Protein AF-A0A2V9VYQ5-F1 (afdb_monomer)

Nearest PDB structures (foldseek):
  2odw-assembly1_A  TM=7.247E-01  e=5.326E-06  Mycolicibacterium smegmatis
  2zr9-assembly1_A  TM=6.813E-01  e=6.098E-06  Mycolicibacterium smegmatis MC2 155
  2zrg-assembly1_A  TM=6.881E-01  e=5.326E-06  Mycolicibacterium smegmatis MC2 155
  1ubg-assembly1_A  TM=6.252E-01  e=5.699E-06  Mycolicibacterium smegmatis
  1mo6-assembly1_A  TM=6.663E-01  e=1.469E-05  Mycobacterium tuberculosis

Structure (mmCIF, N/CA/C/O backbone):
data_AF-A0A2V9VYQ5-F1
#
_entry.id   AF-A0A2V9VYQ5-F1
#
loop_
_atom_site.group_PDB
_atom_site.id
_atom_site.type_symbol
_atom_site.label_atom_id
_atom_site.label_alt_id
_atom_site.label_comp_id
_atom_site.label_asym_id
_atom_site.label_entity_id
_atom_site.label_seq_id
_atom_site.pdbx_PDB_ins_code
_atom_site.Cartn_x
_atom_site.Cartn_y
_atom_site.Cartn_z
_atom_site.occupancy
_atom_site.B_iso_or_equiv
_atom_site.auth_seq_id
_atom_site.auth_comp_id
_atom_site.auth_asym_id
_atom_site.auth_atom_id
_atom_site.pdbx_PDB_model_num
ATOM 1 N N . MET A 1 1 ? -23.577 -52.207 -25.818 1.00 45.34 1 MET A N 1
ATOM 2 C CA . MET A 1 1 ? -22.504 -51.733 -24.920 1.00 45.34 1 MET A CA 1
ATOM 3 C C . MET A 1 1 ? -22.874 -50.313 -24.534 1.00 45.34 1 MET A C 1
ATOM 5 O O . MET A 1 1 ? -22.748 -49.420 -25.358 1.00 45.34 1 MET A O 1
ATOM 9 N N . SER A 1 2 ? -23.502 -50.162 -23.367 1.00 38.56 2 SER A N 1
ATOM 10 C CA . SER A 1 2 ? -24.057 -48.898 -22.874 1.00 38.56 2 SER A CA 1
ATOM 11 C C . SER A 1 2 ? -22.986 -48.112 -22.128 1.00 38.56 2 SER A C 1
ATOM 13 O O . SER A 1 2 ? -22.413 -48.638 -21.178 1.00 38.56 2 SER A O 1
ATOM 15 N N . SER A 1 3 ? -22.747 -46.867 -22.531 1.00 41.84 3 SER A N 1
ATOM 16 C CA . SER A 1 3 ? -21.961 -45.898 -21.762 1.00 41.84 3 SER A CA 1
ATOM 17 C C . SER A 1 3 ? -22.876 -45.164 -20.778 1.00 41.84 3 SER A C 1
ATOM 19 O O . SER A 1 3 ? -23.894 -44.629 -21.222 1.00 41.84 3 SER A O 1
ATOM 21 N N . PRO A 1 4 ? -22.550 -45.096 -19.477 1.00 45.78 4 PRO A N 1
ATOM 22 C CA . PRO A 1 4 ? -23.248 -44.222 -18.546 1.00 45.78 4 PRO A CA 1
ATOM 23 C C . PRO A 1 4 ? -22.368 -43.032 -18.107 1.00 45.78 4 PRO A C 1
ATOM 25 O O . PRO A 1 4 ? -21.167 -43.190 -17.913 1.00 45.78 4 PRO A O 1
ATOM 28 N N . LEU A 1 5 ? -23.033 -41.889 -17.867 1.00 40.59 5 LEU A N 1
ATOM 29 C CA . LEU A 1 5 ? -22.598 -40.712 -17.082 1.00 40.59 5 LEU A CA 1
ATOM 30 C C . LEU A 1 5 ? -21.546 -39.815 -17.779 1.00 40.59 5 LEU A C 1
ATOM 32 O O . LEU A 1 5 ? -20.578 -40.289 -18.349 1.00 40.59 5 LEU A O 1
ATOM 36 N N . LEU A 1 6 ? -21.689 -38.487 -17.821 1.00 38.53 6 LEU A N 1
ATOM 37 C CA . LEU A 1 6 ? -21.896 -37.587 -16.685 1.00 38.53 6 LEU A CA 1
ATOM 38 C C . LEU A 1 6 ? -22.794 -36.393 -17.065 1.00 38.53 6 LEU A C 1
ATOM 40 O O . LEU A 1 6 ? -22.492 -35.631 -17.981 1.00 38.53 6 LEU A O 1
ATOM 44 N N . HIS A 1 7 ? -23.888 -36.227 -16.321 1.00 35.38 7 HIS A N 1
ATOM 45 C CA . HIS A 1 7 ? -24.597 -34.955 -16.190 1.00 35.38 7 HIS A CA 1
ATOM 46 C C . HIS A 1 7 ? -23.673 -33.980 -15.450 1.00 35.38 7 HIS A C 1
ATOM 48 O O . HIS A 1 7 ? -23.298 -34.235 -14.308 1.00 35.38 7 HIS A O 1
ATOM 54 N N . VAL A 1 8 ? -23.297 -32.877 -16.095 1.00 38.72 8 VAL A N 1
ATOM 55 C CA . VAL A 1 8 ? -22.680 -31.737 -15.412 1.00 38.72 8 VAL A CA 1
ATOM 56 C C . VAL A 1 8 ? -23.826 -30.891 -14.866 1.00 38.72 8 VAL A C 1
ATOM 58 O O . VAL A 1 8 ? -24.402 -30.074 -15.583 1.00 38.72 8 VAL A O 1
ATOM 61 N N . GLU A 1 9 ? -24.209 -31.135 -13.614 1.00 34.25 9 GLU A N 1
ATOM 62 C CA . GLU A 1 9 ? -25.039 -30.193 -12.867 1.00 34.25 9 GLU A CA 1
ATOM 63 C C . GLU A 1 9 ? -24.238 -28.905 -12.658 1.00 34.25 9 GLU A C 1
ATOM 65 O O . GLU A 1 9 ? -23.158 -28.898 -12.065 1.00 34.25 9 GLU A O 1
ATOM 70 N N . ALA A 1 10 ? -24.765 -27.806 -13.192 1.00 37.28 10 ALA A N 1
ATOM 71 C CA . ALA A 1 10 ? -24.262 -26.474 -12.924 1.00 37.28 10 ALA A CA 1
ATOM 72 C C . ALA A 1 10 ? -24.388 -26.193 -11.421 1.00 37.28 10 ALA A C 1
ATOM 74 O O . ALA A 1 10 ? -25.484 -26.207 -10.862 1.00 37.28 10 ALA A O 1
ATOM 75 N N . ILE A 1 11 ? -23.255 -25.926 -10.774 1.00 39.56 11 ILE A N 1
ATOM 76 C CA . ILE A 1 11 ? -23.167 -25.495 -9.380 1.00 39.56 11 ILE A CA 1
ATOM 77 C C . ILE A 1 11 ? -23.873 -24.134 -9.265 1.00 39.56 11 ILE A C 1
ATOM 79 O O . ILE A 1 11 ? -23.285 -23.082 -9.496 1.00 39.56 11 ILE A O 1
ATOM 83 N N . SER A 1 12 ? -25.163 -24.152 -8.936 1.00 38.88 12 SER A N 1
ATOM 84 C CA . SER A 1 12 ? -26.008 -22.968 -8.748 1.00 38.88 12 SER A CA 1
ATOM 85 C C . SER A 1 12 ? -26.151 -22.596 -7.267 1.00 38.88 12 SER A C 1
ATOM 87 O O . SER A 1 12 ? -27.252 -22.302 -6.806 1.00 38.88 12 SER A O 1
ATOM 89 N N . HIS A 1 13 ? -25.064 -22.658 -6.494 1.00 39.34 13 HIS A N 1
ATOM 90 C CA . HIS A 1 13 ? -25.093 -22.400 -5.048 1.00 39.34 13 HIS A CA 1
ATOM 91 C C . HIS A 1 13 ? -24.004 -21.423 -4.587 1.00 39.34 13 HIS A C 1
ATOM 93 O O . HIS A 1 13 ? -23.324 -21.640 -3.590 1.00 39.34 13 HIS A O 1
ATOM 99 N N . PHE A 1 14 ? -23.890 -20.291 -5.284 1.00 35.06 14 PHE A N 1
ATOM 100 C CA . PHE A 1 14 ? -23.463 -19.057 -4.628 1.00 35.06 14 PHE A CA 1
ATOM 101 C C . PHE A 1 14 ? -24.718 -18.244 -4.297 1.00 35.06 14 PHE A C 1
ATOM 103 O O . PHE A 1 14 ? -25.476 -17.922 -5.218 1.00 35.06 14 PHE A O 1
ATOM 110 N N . PRO A 1 15 ? -24.989 -17.914 -3.020 1.00 36.38 15 PRO A N 1
ATOM 111 C CA . PRO A 1 15 ? -26.063 -16.991 -2.705 1.00 36.38 15 PRO A CA 1
ATOM 112 C C . PRO A 1 15 ? -25.730 -15.653 -3.368 1.00 36.38 15 PRO A C 1
ATOM 114 O O . PRO A 1 15 ? -24.714 -15.032 -3.056 1.00 36.38 15 PRO A O 1
ATOM 117 N N . LEU A 1 16 ? -26.578 -15.219 -4.306 1.00 43.97 16 LEU A N 1
ATOM 118 C CA . LEU A 1 16 ? -26.587 -13.839 -4.773 1.00 43.97 16 LEU A CA 1
ATOM 119 C C . LEU A 1 16 ? -26.753 -12.953 -3.534 1.00 43.97 16 LEU A C 1
ATOM 121 O O . LEU A 1 16 ? -27.854 -12.835 -2.995 1.00 43.97 16 LEU A O 1
ATOM 125 N N . VAL A 1 17 ? -25.664 -12.328 -3.084 1.00 53.25 17 VAL A N 1
ATOM 126 C CA . VAL A 1 17 ? -25.735 -11.175 -2.188 1.00 53.25 17 VAL A CA 1
ATOM 127 C C . VAL A 1 17 ? -26.713 -10.203 -2.837 1.00 53.25 17 VAL A C 1
ATOM 129 O O . VAL A 1 17 ? -26.551 -9.827 -4.001 1.00 53.25 17 VAL A O 1
ATOM 132 N N . ALA A 1 18 ? -27.792 -9.894 -2.118 1.00 50.78 18 ALA A N 1
ATOM 133 C CA . ALA A 1 18 ? -28.879 -9.068 -2.610 1.00 50.78 18 ALA A CA 1
ATOM 134 C C . ALA A 1 18 ? -28.303 -7.793 -3.238 1.00 50.78 18 ALA A C 1
ATOM 136 O O . ALA A 1 18 ? -27.639 -7.011 -2.560 1.00 50.78 18 ALA A O 1
ATOM 137 N N . ARG A 1 19 ? -28.547 -7.594 -4.540 1.00 53.31 19 ARG A N 1
ATOM 138 C CA . ARG A 1 19 ? -28.201 -6.357 -5.245 1.00 53.31 19 ARG A CA 1
ATOM 139 C C . ARG A 1 19 ? -29.014 -5.226 -4.617 1.00 53.31 19 ARG A C 1
ATOM 141 O O . ARG A 1 19 ? -30.154 -4.985 -5.012 1.00 53.31 19 ARG A O 1
ATOM 148 N N . SER A 1 20 ? -28.475 -4.564 -3.598 1.00 60.59 20 SER A N 1
ATOM 149 C CA . SER A 1 20 ? -29.032 -3.303 -3.127 1.00 60.59 20 SER A CA 1
ATOM 150 C C . SER A 1 20 ? -28.926 -2.304 -4.277 1.00 60.59 20 SER A C 1
ATOM 152 O O . SER A 1 20 ? -27.913 -2.242 -4.977 1.00 60.59 20 SER A O 1
ATOM 154 N N . SER A 1 21 ? -29.998 -1.553 -4.544 1.00 79.38 21 SER A N 1
ATOM 155 C CA . SER A 1 21 ? -29.897 -0.466 -5.515 1.00 79.38 21 SER A CA 1
ATOM 156 C C . SER A 1 21 ? -28.849 0.525 -5.004 1.00 79.38 21 SER A C 1
ATOM 158 O O . SER A 1 21 ? -28.795 0.808 -3.805 1.00 79.38 21 SER A O 1
ATOM 160 N N . SER A 1 22 ? -28.018 1.064 -5.895 1.00 75.44 22 SER A N 1
ATOM 161 C CA . SER A 1 22 ? -27.015 2.084 -5.547 1.00 75.44 22 SER A CA 1
ATOM 162 C C . SER A 1 22 ? -27.630 3.243 -4.751 1.00 75.44 22 SER A C 1
ATOM 164 O O . SER A 1 22 ? -27.031 3.740 -3.803 1.00 75.44 22 SER A O 1
ATOM 166 N N . ALA A 1 23 ? -28.881 3.600 -5.054 1.00 80.50 23 ALA A N 1
ATOM 167 C CA . ALA A 1 23 ? -29.663 4.584 -4.310 1.00 80.50 23 ALA A CA 1
ATOM 168 C C . ALA A 1 23 ? -29.879 4.216 -2.828 1.00 80.50 23 ALA A C 1
ATOM 170 O O . ALA A 1 23 ? -29.840 5.093 -1.965 1.00 80.50 23 ALA A O 1
ATOM 171 N N . LYS A 1 24 ? -30.092 2.931 -2.512 1.00 87.62 24 LYS A N 1
ATOM 172 C CA . LYS A 1 24 ? -30.249 2.461 -1.130 1.00 87.62 24 LYS A CA 1
ATOM 173 C C . LYS A 1 24 ? -28.929 2.555 -0.362 1.00 87.62 24 LYS A C 1
ATOM 175 O O . LYS A 1 24 ? -28.932 3.085 0.745 1.00 87.62 24 LYS A O 1
ATOM 180 N N . LEU A 1 25 ? -27.818 2.142 -0.981 1.00 86.56 25 LEU A N 1
ATOM 181 C CA . LEU A 1 25 ? -26.479 2.284 -0.396 1.00 86.56 25 LEU A CA 1
ATOM 182 C C . LEU A 1 25 ? -26.124 3.747 -0.136 1.00 86.56 25 LEU A C 1
ATOM 184 O O . LEU A 1 25 ? -25.662 4.073 0.949 1.00 86.56 25 LEU A O 1
ATOM 188 N N . LEU A 1 26 ? -26.389 4.644 -1.090 1.00 85.56 26 LEU A N 1
ATOM 189 C CA . LEU A 1 26 ? -26.124 6.074 -0.913 1.00 85.56 26 LEU A CA 1
ATOM 190 C C . LEU A 1 26 ? -26.930 6.668 0.244 1.00 85.56 26 LEU A C 1
ATOM 192 O O . LEU A 1 26 ? -26.403 7.483 1.004 1.00 85.56 26 LEU A O 1
ATOM 196 N N . LYS A 1 27 ? -28.193 6.253 0.391 1.00 90.38 27 LYS A N 1
ATOM 197 C CA . LYS A 1 27 ? -29.053 6.690 1.493 1.00 90.38 27 LYS A CA 1
ATOM 198 C C . LYS A 1 27 ? -28.528 6.198 2.842 1.00 90.38 27 LYS A C 1
ATOM 200 O O . LYS A 1 27 ? -28.391 7.011 3.750 1.00 90.38 27 LYS A O 1
ATOM 205 N N . GLU A 1 28 ? -28.221 4.908 2.959 1.00 90.44 28 GLU A N 1
ATOM 206 C CA . GLU A 1 28 ? -27.666 4.317 4.185 1.00 90.44 28 GLU A CA 1
ATOM 207 C C . GLU A 1 28 ? -26.316 4.948 4.537 1.00 90.44 28 GLU A C 1
ATOM 209 O O . GLU A 1 28 ? -26.131 5.420 5.654 1.00 90.44 28 GLU A O 1
ATOM 214 N N . PHE A 1 29 ? -25.413 5.072 3.563 1.00 88.50 29 PHE A N 1
ATOM 215 C CA . PHE A 1 29 ? -24.097 5.670 3.758 1.00 88.50 29 PHE A CA 1
ATOM 216 C C . PHE A 1 29 ? -24.194 7.125 4.222 1.00 88.50 29 PHE A C 1
ATOM 218 O O . PHE A 1 29 ? -23.566 7.505 5.205 1.00 88.50 29 PHE A O 1
ATOM 225 N N . SER A 1 30 ? -25.037 7.932 3.572 1.00 85.44 30 SER A N 1
ATOM 226 C CA . SER A 1 30 ? -25.248 9.332 3.960 1.00 85.44 30 SER A CA 1
ATOM 227 C C . SER A 1 30 ? -25.806 9.457 5.381 1.00 85.44 30 SER A C 1
ATOM 229 O O . SER A 1 30 ? -25.401 10.350 6.122 1.00 85.44 30 SER A O 1
ATOM 231 N N . GLN A 1 31 ? -26.701 8.547 5.786 1.00 90.12 31 GLN A N 1
ATOM 232 C CA . GLN A 1 31 ? -27.211 8.481 7.158 1.00 90.12 31 GLN A CA 1
ATOM 233 C C . GLN A 1 31 ? -26.112 8.106 8.159 1.00 90.12 31 GLN A C 1
ATOM 235 O O . GLN A 1 31 ? -26.026 8.725 9.216 1.00 90.12 31 GLN A O 1
ATOM 240 N N . THR A 1 32 ? -25.245 7.148 7.820 1.00 88.81 32 THR A N 1
ATOM 241 C CA . THR A 1 32 ? -24.091 6.772 8.650 1.00 88.81 32 THR A CA 1
ATOM 242 C C . THR A 1 32 ? -23.099 7.926 8.800 1.00 88.81 32 THR A C 1
ATOM 244 O O . THR A 1 32 ? -22.626 8.188 9.904 1.00 88.81 32 THR A O 1
ATOM 247 N N . LEU A 1 33 ? -22.807 8.649 7.716 1.00 87.12 33 LEU A N 1
ATOM 248 C CA . LEU A 1 33 ? -21.853 9.758 7.737 1.00 87.12 33 LEU A CA 1
ATOM 249 C C . LEU A 1 33 ? -22.363 10.991 8.498 1.00 87.12 33 LEU A C 1
ATOM 251 O O . LEU A 1 33 ? -21.546 11.774 8.978 1.00 87.12 33 LEU A O 1
ATOM 255 N N . ALA A 1 34 ? -23.681 11.177 8.633 1.00 87.12 34 ALA A N 1
ATOM 256 C CA . ALA A 1 34 ? -24.273 12.378 9.232 1.00 87.12 34 ALA A CA 1
ATOM 257 C C . ALA A 1 34 ? -23.832 12.642 10.687 1.00 87.12 34 ALA A C 1
ATOM 259 O O . ALA A 1 34 ? -23.841 13.790 11.126 1.00 87.12 34 ALA A O 1
ATOM 260 N N . GLY A 1 35 ? -23.441 11.600 11.428 1.00 85.56 35 GLY A N 1
ATOM 261 C CA . GLY A 1 35 ? -22.941 11.709 12.803 1.00 85.56 35 GLY A CA 1
ATOM 262 C C . GLY A 1 35 ? -21.416 11.764 12.935 1.00 85.56 35 GLY A C 1
ATOM 263 O O . GLY A 1 35 ? -20.917 11.823 14.057 1.00 85.56 35 GLY A O 1
ATOM 264 N N . LEU A 1 36 ? -20.662 11.706 11.832 1.00 86.25 36 LEU A N 1
ATOM 265 C CA . LEU A 1 36 ? -19.203 11.629 11.879 1.00 86.25 36 LEU A CA 1
ATOM 266 C C . LEU A 1 36 ? -18.563 13.020 11.865 1.00 86.25 36 LEU A C 1
ATOM 268 O O . LEU A 1 36 ? -18.793 13.832 10.967 1.00 86.25 36 LEU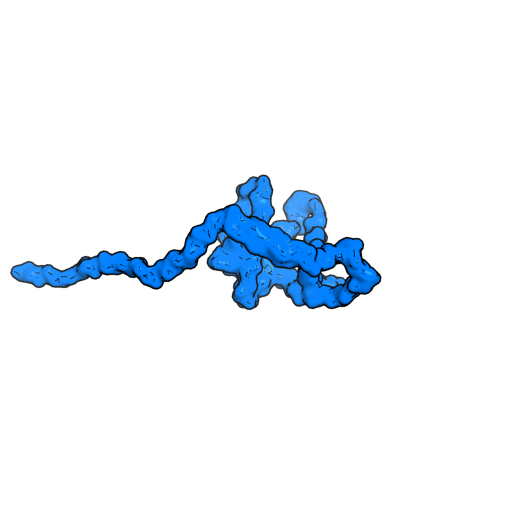 A O 1
ATOM 272 N N . THR A 1 37 ? -17.685 13.275 12.833 1.00 84.69 37 THR A N 1
ATOM 273 C CA . THR A 1 37 ? -16.811 14.450 12.817 1.00 84.69 37 THR A CA 1
ATOM 274 C C . THR A 1 37 ? -15.676 14.209 11.821 1.00 84.69 37 THR A C 1
ATOM 276 O O . THR A 1 37 ? -14.904 13.265 12.003 1.00 84.69 37 THR A O 1
ATOM 279 N N . PRO A 1 38 ? -15.524 15.035 10.770 1.00 83.94 38 PRO A N 1
ATOM 280 C CA . PRO A 1 38 ? -14.425 14.869 9.831 1.00 83.94 38 PRO A CA 1
ATOM 281 C C . PRO A 1 38 ? -13.089 15.133 10.526 1.00 83.94 38 PRO A C 1
ATOM 283 O O . PRO A 1 38 ? -12.994 15.971 11.423 1.00 83.94 38 PRO A O 1
ATOM 286 N N . ALA A 1 39 ? -12.029 14.485 10.044 1.00 80.81 39 ALA A N 1
ATOM 287 C CA . ALA A 1 39 ? -10.687 14.612 10.614 1.00 80.81 39 ALA A CA 1
ATOM 288 C C . ALA A 1 39 ? -10.149 16.061 10.648 1.00 80.81 39 ALA A C 1
ATOM 290 O O . ALA A 1 39 ? -9.235 16.359 11.414 1.00 80.81 39 ALA A O 1
ATOM 291 N N . SER A 1 40 ? -10.703 16.962 9.827 1.00 82.94 40 SER A N 1
ATOM 292 C CA . SER A 1 40 ? -10.383 18.397 9.808 1.00 82.94 40 SER A CA 1
ATOM 293 C C . SER A 1 40 ? -10.993 19.199 10.962 1.00 82.94 40 SER A C 1
ATOM 295 O O . SER A 1 40 ? -10.591 20.337 11.177 1.00 82.94 40 SER A O 1
ATOM 297 N N . ARG A 1 41 ? -11.963 18.635 11.692 1.00 86.69 41 ARG A N 1
ATOM 298 C CA . ARG A 1 41 ? -12.662 19.278 12.819 1.00 86.69 41 ARG A CA 1
ATOM 299 C C . ARG A 1 41 ? -12.351 18.631 14.171 1.00 86.69 41 ARG A C 1
ATOM 301 O O . ARG A 1 41 ? -13.029 18.918 15.150 1.00 86.69 41 ARG A O 1
ATOM 308 N N . LEU A 1 42 ? -11.361 17.743 14.228 1.00 85.19 42 LEU A N 1
ATOM 309 C CA . LEU A 1 42 ? -10.896 17.170 15.489 1.00 85.19 42 LEU A CA 1
ATOM 310 C C . LEU A 1 42 ? -10.013 18.187 16.222 1.00 85.19 42 LEU A C 1
ATOM 312 O O . LEU A 1 42 ? -9.032 18.658 15.654 1.00 85.19 42 LEU A O 1
ATOM 316 N N . GLU A 1 43 ? -10.337 18.488 17.481 1.00 87.44 43 GLU A N 1
ATOM 317 C CA . GLU A 1 43 ? -9.494 19.333 18.347 1.00 87.44 43 GLU A CA 1
ATOM 318 C C . GLU A 1 43 ? -8.178 18.635 18.710 1.00 87.44 43 GLU A C 1
ATOM 320 O O . GLU A 1 43 ? -7.119 19.256 18.749 1.00 87.44 43 GLU A O 1
ATOM 325 N N . VAL A 1 44 ? -8.243 17.319 18.931 1.00 88.25 44 VAL A N 1
ATOM 326 C CA . VAL A 1 44 ? -7.088 16.462 19.197 1.00 88.25 44 VAL A CA 1
ATOM 327 C C . VAL A 1 44 ? -7.095 15.323 18.191 1.00 88.25 44 VAL A C 1
ATOM 329 O O . VAL A 1 44 ? -8.077 14.588 18.074 1.00 88.25 44 VAL A O 1
ATOM 332 N N . ARG A 1 45 ? -5.987 15.163 17.463 1.00 82.88 45 ARG A N 1
ATOM 333 C CA . ARG A 1 45 ? -5.779 14.029 16.563 1.00 82.88 45 ARG A CA 1
ATOM 334 C C . ARG A 1 45 ? -5.052 12.917 17.326 1.00 82.88 45 ARG A C 1
ATOM 336 O O . ARG A 1 45 ? -3.876 13.102 17.638 1.00 82.88 45 ARG A O 1
ATOM 343 N N . PRO A 1 46 ? -5.709 11.787 17.637 1.00 86.12 46 PRO A N 1
ATOM 344 C CA . PRO A 1 46 ? -5.011 10.648 18.217 1.00 86.12 46 PRO A CA 1
ATOM 345 C C . PRO A 1 46 ? -3.972 10.107 17.230 1.00 86.12 46 PRO A C 1
ATOM 347 O O . PRO A 1 46 ? -4.130 10.240 16.012 1.00 86.12 46 PRO A O 1
ATOM 350 N N . ALA A 1 47 ? -2.908 9.498 17.756 1.00 88.88 47 ALA A N 1
ATOM 351 C CA . ALA A 1 47 ? -1.942 8.794 16.923 1.00 88.88 47 ALA A CA 1
ATOM 352 C C . ALA A 1 47 ? -2.661 7.655 16.172 1.00 88.88 47 ALA A C 1
ATOM 354 O O . ALA A 1 47 ? -3.382 6.883 16.812 1.00 88.88 47 ALA A O 1
ATOM 355 N N . PRO A 1 48 ? -2.521 7.562 14.840 1.00 90.81 48 PRO A N 1
ATOM 356 C CA . PRO A 1 48 ? -3.195 6.530 14.070 1.00 90.81 48 PRO A CA 1
ATOM 357 C C . PRO A 1 48 ? -2.530 5.171 14.291 1.00 90.81 48 PRO A C 1
ATOM 359 O O . PRO A 1 48 ? -1.314 5.075 14.463 1.00 90.81 48 PRO A O 1
ATOM 362 N N . GLU A 1 49 ? -3.326 4.108 14.210 1.00 94.31 49 GLU A N 1
ATOM 363 C CA . GLU A 1 49 ? -2.794 2.772 13.943 1.00 94.31 49 GLU A CA 1
ATOM 364 C C . GLU A 1 49 ? -2.063 2.769 12.597 1.00 94.31 49 GLU A C 1
ATOM 366 O O . GLU A 1 49 ? -2.430 3.518 11.687 1.00 94.31 49 GLU A O 1
ATOM 371 N N . THR A 1 50 ? -1.052 1.916 12.436 1.00 95.75 50 THR A N 1
ATOM 372 C CA . THR A 1 50 ? -0.282 1.829 11.191 1.00 95.75 50 THR A CA 1
ATOM 373 C C . THR A 1 50 ? -0.433 0.469 10.514 1.00 95.75 50 THR A C 1
ATOM 375 O O . THR A 1 50 ? -0.623 -0.566 11.152 1.00 95.75 50 THR A O 1
ATOM 378 N N . ALA A 1 51 ? -0.375 0.473 9.185 1.00 95.19 51 ALA A N 1
ATOM 379 C CA . ALA A 1 51 ? -0.261 -0.711 8.346 1.00 95.19 51 ALA A CA 1
ATOM 380 C C . ALA A 1 51 ? 1.158 -0.790 7.769 1.00 95.19 51 ALA A C 1
ATOM 382 O O . ALA A 1 51 ? 1.790 0.230 7.520 1.00 95.19 51 ALA A O 1
ATOM 383 N N . SER A 1 52 ? 1.676 -1.994 7.542 1.00 96.88 52 SER A N 1
ATOM 384 C CA . SER A 1 52 ? 2.987 -2.146 6.898 1.00 96.88 52 SER A CA 1
ATOM 385 C C . SER A 1 52 ? 2.908 -1.731 5.427 1.00 96.88 52 SER A C 1
ATOM 387 O O . SER A 1 52 ? 1.939 -2.061 4.745 1.00 96.88 52 SER A O 1
ATOM 389 N N . SER A 1 53 ? 3.945 -1.058 4.929 1.00 97.06 53 SER A N 1
ATOM 390 C CA . SER A 1 53 ? 4.129 -0.794 3.495 1.00 97.06 53 SER A CA 1
ATOM 391 C C . SER A 1 53 ? 4.599 -2.027 2.710 1.00 97.06 53 SER A C 1
ATOM 393 O O . SER A 1 53 ? 4.735 -1.960 1.492 1.00 97.06 53 SER A O 1
ATOM 395 N N . GLY A 1 54 ? 4.905 -3.137 3.392 1.00 97.19 54 GLY A N 1
ATOM 396 C CA . GLY A 1 54 ? 5.554 -4.310 2.802 1.00 97.19 54 GLY A CA 1
ATOM 3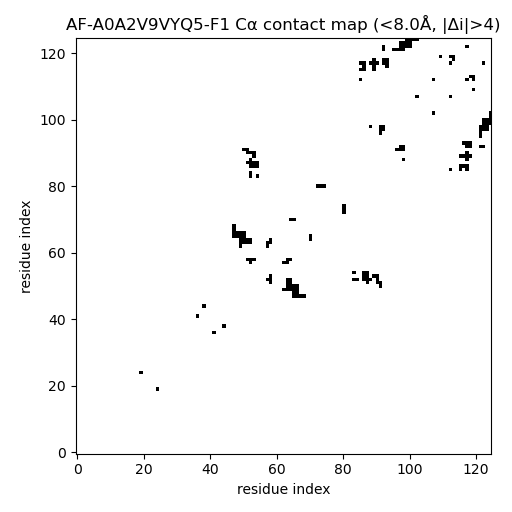97 C C . GLY A 1 54 ? 7.063 -4.143 2.586 1.00 97.19 54 GLY A C 1
ATOM 398 O O . GLY A 1 54 ? 7.728 -5.094 2.181 1.00 97.19 54 GLY A O 1
ATOM 399 N N . ILE A 1 55 ? 7.626 -2.965 2.882 1.00 97.94 55 ILE A N 1
ATOM 400 C CA . ILE A 1 55 ? 9.047 -2.647 2.712 1.00 97.94 55 ILE A CA 1
ATOM 401 C C . ILE A 1 55 ? 9.629 -2.274 4.077 1.00 97.94 55 ILE A C 1
ATOM 403 O O . ILE A 1 55 ? 9.390 -1.185 4.599 1.00 97.94 55 ILE A O 1
ATOM 407 N N . ALA A 1 56 ? 10.446 -3.165 4.644 1.00 97.94 56 ALA A N 1
ATOM 408 C CA . ALA A 1 56 ? 10.978 -3.022 6.001 1.00 97.94 56 ALA A CA 1
ATOM 409 C C . ALA A 1 56 ? 11.727 -1.697 6.232 1.00 97.94 56 ALA A C 1
ATOM 411 O O . ALA A 1 56 ? 11.635 -1.110 7.305 1.00 97.94 56 ALA A O 1
ATOM 412 N N . GLN A 1 57 ? 12.447 -1.202 5.223 1.00 98.12 57 GLN A N 1
ATOM 413 C CA . GLN A 1 57 ? 13.188 0.056 5.298 1.00 98.12 57 GLN A CA 1
ATOM 414 C C . GLN A 1 57 ? 12.253 1.270 5.382 1.00 98.12 57 GLN A C 1
ATOM 416 O O . GLN A 1 57 ? 12.534 2.199 6.133 1.00 98.12 57 GLN A O 1
ATOM 421 N N . ILE A 1 58 ? 11.138 1.262 4.644 1.00 97.12 58 ILE A N 1
ATOM 422 C CA . ILE A 1 58 ? 10.135 2.334 4.709 1.00 97.12 58 ILE A CA 1
ATOM 423 C C . ILE A 1 58 ? 9.419 2.279 6.056 1.00 97.12 58 ILE A C 1
ATOM 425 O O . ILE A 1 58 ? 9.271 3.309 6.712 1.00 97.12 58 ILE A O 1
ATOM 429 N N . ASP A 1 59 ? 9.039 1.084 6.508 1.00 97.75 59 ASP A N 1
ATOM 430 C CA . ASP A 1 59 ? 8.366 0.903 7.796 1.00 97.75 59 ASP A CA 1
ATOM 431 C C . ASP A 1 59 ? 9.257 1.322 8.970 1.00 97.75 59 ASP A C 1
ATOM 433 O O . ASP A 1 59 ? 8.782 1.979 9.890 1.00 97.75 59 ASP A O 1
ATOM 437 N N . ALA A 1 60 ? 10.559 1.027 8.923 1.00 98.06 60 ALA A N 1
ATOM 438 C CA . ALA A 1 60 ? 11.507 1.462 9.947 1.00 98.06 60 ALA A CA 1
ATOM 439 C C . ALA A 1 60 ? 11.656 2.993 10.013 1.00 98.06 60 ALA A C 1
ATOM 441 O O . ALA A 1 60 ? 11.846 3.543 11.095 1.00 98.06 60 ALA A O 1
ATOM 442 N N . LEU A 1 61 ? 11.567 3.681 8.869 1.00 97.19 61 LEU A N 1
ATOM 443 C CA . LEU A 1 61 ? 11.664 5.142 8.798 1.00 97.19 61 LEU A CA 1
ATOM 444 C C . LEU A 1 61 ? 10.367 5.850 9.207 1.00 97.19 61 LEU A C 1
ATOM 446 O O . LEU A 1 61 ? 10.417 6.948 9.754 1.00 97.19 61 LEU A O 1
ATOM 450 N N . THR A 1 62 ? 9.214 5.249 8.912 1.00 95.38 62 THR A N 1
ATOM 451 C CA . THR A 1 62 ? 7.898 5.901 9.040 1.00 95.38 62 THR A CA 1
ATOM 452 C C . THR A 1 62 ? 7.066 5.397 10.217 1.00 95.38 62 THR A C 1
ATOM 454 O O . THR A 1 62 ? 6.137 6.078 10.641 1.00 95.38 62 THR A O 1
ATOM 457 N N . GLY A 1 63 ? 7.379 4.214 10.752 1.00 95.81 63 GLY A N 1
ATOM 458 C CA . GLY A 1 63 ? 6.495 3.469 11.652 1.00 95.81 63 GLY A CA 1
ATOM 459 C C . GLY A 1 63 ? 5.349 2.744 10.928 1.00 95.81 63 GLY A C 1
ATOM 460 O O . GLY A 1 63 ? 4.458 2.206 11.588 1.00 95.81 63 GLY A O 1
ATOM 4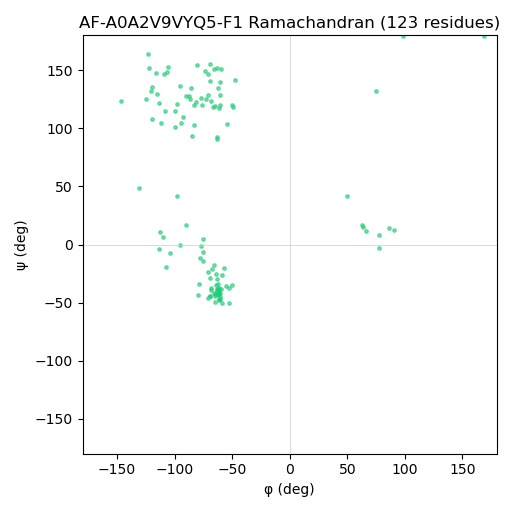61 N N . GLY A 1 64 ? 5.366 2.723 9.590 1.00 96.44 64 GLY A N 1
ATOM 462 C CA . GLY A 1 64 ? 4.302 2.204 8.734 1.00 96.44 64 GLY A CA 1
ATOM 463 C C . GLY A 1 64 ? 3.376 3.299 8.191 1.00 96.44 64 GLY A C 1
ATOM 464 O O . GLY A 1 64 ? 3.519 4.487 8.472 1.00 96.44 64 GLY A O 1
ATOM 465 N N . LEU A 1 65 ? 2.400 2.881 7.391 1.00 96.50 65 LEU A N 1
ATOM 466 C CA . LEU A 1 65 ? 1.398 3.733 6.759 1.00 96.50 65 LEU A CA 1
ATOM 467 C C . LEU A 1 65 ? 0.247 4.025 7.739 1.00 96.50 65 LEU A C 1
ATOM 469 O O . LEU A 1 65 ? -0.417 3.083 8.177 1.00 96.50 65 LEU A O 1
ATOM 473 N N . PRO A 1 66 ? -0.038 5.290 8.091 1.00 95.50 66 PRO A N 1
ATOM 474 C CA . PRO A 1 66 ? -1.088 5.623 9.050 1.00 95.50 66 PRO A CA 1
ATOM 475 C C . PRO A 1 66 ? -2.487 5.317 8.495 1.00 95.50 66 PRO A C 1
ATOM 477 O O . PRO A 1 66 ? -2.899 5.845 7.459 1.00 95.50 66 PRO A O 1
ATOM 480 N N . ARG A 1 67 ? -3.257 4.495 9.212 1.00 92.06 67 ARG A N 1
ATOM 481 C CA . ARG A 1 67 ? -4.647 4.167 8.869 1.00 92.06 67 ARG A CA 1
ATOM 482 C C . ARG A 1 67 ? -5.555 5.377 9.102 1.00 92.06 67 ARG A C 1
ATOM 484 O O . ARG A 1 67 ? -5.325 6.197 9.991 1.00 92.06 67 ARG A O 1
ATOM 491 N N . GLY A 1 68 ? -6.589 5.507 8.269 1.00 88.69 68 GLY A N 1
ATOM 492 C CA . GLY A 1 68 ? -7.516 6.647 8.315 1.00 88.69 68 GLY A CA 1
ATOM 493 C C . GLY A 1 68 ? -6.880 7.994 7.940 1.00 88.69 68 GLY A C 1
ATOM 494 O O . GLY A 1 68 ? -7.488 9.042 8.155 1.00 88.69 68 GLY A O 1
ATOM 495 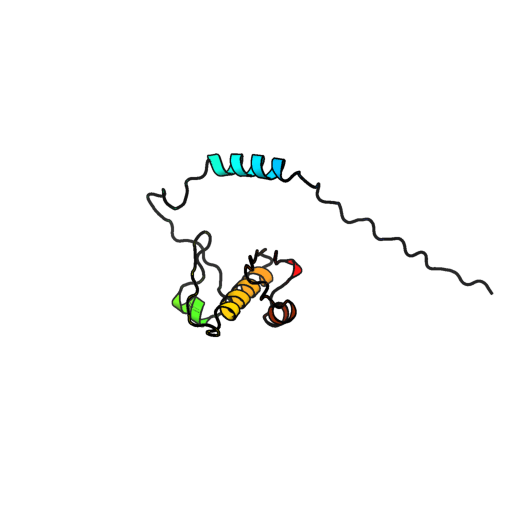N N . CYS A 1 69 ? -5.662 7.975 7.394 1.00 90.00 69 CYS A N 1
ATOM 496 C CA . CYS A 1 69 ? -4.907 9.151 6.980 1.00 90.00 69 CYS A CA 1
ATOM 497 C C . CYS A 1 69 ? -4.524 9.056 5.498 1.00 90.00 69 CYS A C 1
ATOM 499 O O . CYS A 1 69 ? -4.568 7.987 4.893 1.00 90.00 69 CYS A O 1
ATOM 501 N N . LEU A 1 70 ? -4.133 10.193 4.920 1.00 92.81 70 LEU A N 1
ATOM 502 C CA . LEU A 1 70 ? -3.572 10.245 3.574 1.00 92.81 70 LEU A CA 1
ATOM 503 C C . LEU A 1 70 ? -2.063 9.984 3.637 1.00 92.81 70 LEU A C 1
ATOM 505 O O . LEU A 1 70 ? -1.373 10.575 4.465 1.00 92.81 70 LEU A O 1
ATOM 509 N N . THR A 1 71 ? -1.566 9.141 2.734 1.00 94.88 71 THR A N 1
ATOM 510 C CA . THR A 1 71 ? -0.134 9.007 2.440 1.00 94.88 71 THR A CA 1
ATOM 511 C C . THR A 1 71 ? 0.098 9.351 0.976 1.00 94.88 71 THR A C 1
ATOM 513 O O . THR A 1 71 ? -0.651 8.894 0.115 1.00 94.88 71 THR A O 1
ATOM 516 N N . GLU A 1 72 ? 1.137 10.132 0.695 1.00 96.94 72 GLU A N 1
ATOM 517 C CA . GLU A 1 72 ? 1.531 10.505 -0.661 1.00 96.94 72 GLU A CA 1
ATOM 518 C C . GLU A 1 72 ? 2.913 9.920 -0.984 1.00 96.94 72 GLU A C 1
ATOM 520 O O . GLU A 1 72 ? 3.858 10.074 -0.209 1.00 96.94 72 GLU A O 1
ATOM 525 N N . VAL A 1 73 ? 3.034 9.239 -2.127 1.00 96.06 73 VAL A N 1
ATOM 526 C CA . VAL A 1 73 ? 4.307 8.701 -2.630 1.00 96.06 73 VAL A CA 1
ATOM 527 C C . VAL A 1 73 ? 4.689 9.477 -3.888 1.00 96.06 73 VAL A C 1
ATOM 529 O O . VAL A 1 73 ? 4.117 9.261 -4.955 1.00 96.06 73 VAL A O 1
ATOM 532 N N . CYS A 1 74 ? 5.666 10.377 -3.776 1.00 96.81 74 CYS A N 1
ATOM 533 C CA . CYS A 1 74 ? 6.060 11.296 -4.850 1.00 96.81 74 CYS A CA 1
ATOM 534 C C . CYS A 1 74 ? 7.381 10.899 -5.519 1.00 96.81 74 CYS A C 1
ATOM 536 O O . CYS A 1 74 ? 8.255 10.300 -4.897 1.00 96.81 74 CYS A O 1
ATOM 538 N N . GLY A 1 75 ? 7.554 11.275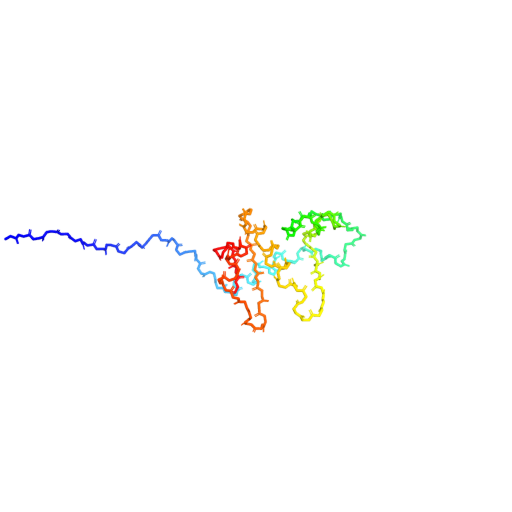 -6.789 1.00 97.38 75 GLY A N 1
ATOM 539 C CA . GLY A 1 75 ? 8.830 11.146 -7.497 1.00 97.38 75 GLY A CA 1
ATOM 540 C C . GLY A 1 75 ? 8.727 11.379 -9.012 1.00 97.38 75 GLY A C 1
ATOM 541 O O . GLY A 1 75 ? 7.630 11.606 -9.523 1.00 97.38 75 GLY A O 1
ATOM 542 N N . PRO A 1 76 ? 9.848 11.299 -9.751 1.00 97.62 76 PRO A N 1
ATOM 543 C CA . PRO A 1 76 ? 9.872 11.286 -11.220 1.00 97.62 76 PRO A CA 1
ATOM 544 C C . PRO A 1 76 ? 9.290 9.998 -11.807 1.00 97.62 76 PRO A C 1
ATOM 546 O O . PRO A 1 76 ? 9.290 8.964 -11.145 1.00 97.62 76 PRO A O 1
ATOM 549 N N . GLU A 1 77 ? 8.795 10.011 -13.042 1.00 94.62 77 GLU A N 1
ATOM 550 C CA . GLU A 1 77 ? 8.369 8.782 -13.732 1.00 94.62 77 GLU A CA 1
ATOM 551 C C . GLU A 1 77 ? 9.418 7.661 -13.622 1.00 94.62 77 GLU A C 1
ATOM 553 O O . GLU A 1 77 ? 10.621 7.912 -13.638 1.00 94.62 77 GLU A O 1
ATOM 558 N N . SER A 1 78 ? 8.950 6.421 -13.451 1.00 94.25 78 SER A N 1
ATOM 559 C CA . SER A 1 78 ? 9.799 5.241 -13.234 1.00 94.25 78 SER A CA 1
ATOM 560 C C . SER A 1 78 ? 10.637 5.235 -11.941 1.00 94.25 78 SER A C 1
ATOM 562 O O . SER A 1 78 ? 11.503 4.382 -11.780 1.00 94.25 78 SER A O 1
ATOM 564 N N . SER A 1 79 ? 10.348 6.097 -10.955 1.00 97.31 79 SER A N 1
ATOM 565 C CA . SER A 1 79 ? 11.021 6.073 -9.641 1.00 97.31 79 SER A CA 1
ATOM 566 C C . SER A 1 79 ? 10.573 4.943 -8.696 1.00 97.31 79 SER A C 1
ATOM 568 O O . SER A 1 79 ? 10.955 4.944 -7.529 1.00 97.31 79 SER A O 1
ATOM 570 N N . GLY A 1 80 ? 9.709 4.026 -9.146 1.00 95.88 80 GLY A N 1
ATOM 571 C CA . GLY A 1 80 ? 9.196 2.920 -8.325 1.00 95.88 80 GLY A CA 1
ATOM 572 C C . GLY A 1 80 ? 7.960 3.234 -7.469 1.00 95.88 80 GLY A C 1
ATOM 573 O O . GLY A 1 80 ? 7.622 2.439 -6.597 1.00 95.88 80 GLY A O 1
ATOM 574 N N . ARG A 1 81 ? 7.241 4.346 -7.707 1.00 96.81 81 ARG A N 1
ATOM 575 C CA . ARG A 1 81 ? 5.993 4.673 -6.972 1.00 96.81 81 ARG A CA 1
ATOM 576 C C . ARG A 1 81 ? 4.977 3.531 -7.003 1.00 96.81 81 ARG A C 1
ATOM 578 O O . ARG A 1 81 ? 4.492 3.108 -5.959 1.00 96.81 81 ARG A O 1
ATOM 585 N N . THR A 1 82 ? 4.706 3.007 -8.196 1.00 95.75 82 THR A N 1
ATOM 586 C CA . THR A 1 82 ? 3.787 1.880 -8.396 1.00 95.75 82 THR A CA 1
ATOM 587 C C . THR A 1 82 ? 4.290 0.625 -7.691 1.00 95.75 82 THR A C 1
ATOM 589 O O . THR A 1 82 ? 3.496 -0.124 -7.141 1.00 95.75 82 THR A O 1
ATOM 592 N N . THR A 1 83 ? 5.605 0.414 -7.620 1.00 96.69 83 THR A N 1
ATOM 593 C CA . THR A 1 83 ? 6.194 -0.707 -6.877 1.00 96.69 83 THR A CA 1
ATOM 594 C C . THR A 1 83 ? 5.937 -0.588 -5.375 1.00 96.69 83 THR A C 1
ATOM 596 O O . THR A 1 83 ? 5.530 -1.566 -4.758 1.00 96.69 83 THR A O 1
ATOM 599 N N . VAL A 1 84 ? 6.106 0.604 -4.788 1.00 97.50 84 VAL A N 1
ATOM 600 C CA . VAL A 1 84 ? 5.765 0.855 -3.374 1.00 97.50 84 VAL A CA 1
ATOM 601 C C . VAL A 1 84 ? 4.267 0.651 -3.131 1.00 97.50 84 VAL A C 1
ATOM 603 O O . VAL A 1 84 ? 3.886 0.014 -2.153 1.00 97.50 84 VAL A O 1
ATOM 606 N N . MET A 1 85 ? 3.418 1.132 -4.045 1.00 97.19 85 MET A N 1
ATOM 607 C CA . MET A 1 85 ? 1.971 0.915 -3.989 1.00 97.19 85 MET A CA 1
ATOM 608 C C . MET A 1 85 ? 1.621 -0.581 -4.005 1.00 97.19 85 MET A C 1
ATOM 610 O O . MET A 1 85 ? 0.889 -1.041 -3.133 1.00 97.19 85 MET A O 1
ATOM 614 N N . LEU A 1 86 ? 2.162 -1.354 -4.953 1.00 97.81 86 LEU A N 1
ATOM 615 C CA . LEU A 1 86 ? 1.906 -2.793 -5.058 1.00 97.81 86 LEU A CA 1
ATOM 616 C C . LEU A 1 86 ? 2.419 -3.562 -3.833 1.00 97.81 86 LEU A C 1
ATOM 618 O O . LEU A 1 86 ? 1.725 -4.460 -3.365 1.00 97.81 86 LEU A O 1
ATOM 622 N N . ALA A 1 87 ? 3.574 -3.187 -3.272 1.00 98.25 87 ALA A N 1
ATOM 623 C CA . ALA A 1 87 ? 4.089 -3.785 -2.038 1.00 98.25 87 ALA A CA 1
ATOM 624 C C . ALA A 1 87 ? 3.140 -3.557 -0.848 1.00 98.25 87 ALA A C 1
ATOM 626 O O . ALA A 1 87 ? 2.850 -4.494 -0.101 1.00 98.25 87 ALA A O 1
ATOM 627 N N . ALA A 1 88 ? 2.587 -2.347 -0.717 1.00 98.00 88 ALA A N 1
ATOM 628 C CA . ALA A 1 88 ? 1.599 -2.046 0.314 1.00 98.00 88 ALA A CA 1
ATOM 629 C C . ALA A 1 88 ? 0.298 -2.840 0.101 1.00 98.00 88 ALA A C 1
ATOM 631 O O . ALA A 1 88 ? -0.235 -3.408 1.054 1.00 98.00 88 ALA A O 1
ATOM 632 N N . ILE A 1 89 ? -0.181 -2.950 -1.146 1.00 97.94 89 ILE A N 1
ATOM 633 C CA . ILE A 1 89 ? -1.366 -3.754 -1.491 1.00 97.94 89 ILE A CA 1
ATOM 634 C C . ILE A 1 89 ? -1.126 -5.245 -1.181 1.00 97.94 89 ILE A C 1
ATOM 636 O O . ILE A 1 89 ? -1.990 -5.907 -0.601 1.00 97.94 89 ILE A O 1
ATOM 640 N N . ALA A 1 90 ? 0.046 -5.790 -1.505 1.00 98.31 90 ALA A N 1
ATOM 641 C CA . ALA A 1 90 ? 0.410 -7.167 -1.171 1.00 98.31 90 ALA A CA 1
ATOM 642 C C . ALA A 1 90 ? 0.445 -7.390 0.354 1.00 98.31 90 ALA A C 1
ATOM 644 O O . ALA A 1 90 ? -0.097 -8.374 0.865 1.00 98.31 90 ALA A O 1
ATOM 645 N N . ALA A 1 91 ? 1.008 -6.440 1.108 1.00 97.75 91 ALA A N 1
ATOM 646 C CA . ALA A 1 91 ? 1.068 -6.503 2.566 1.00 97.75 91 ALA A CA 1
ATOM 647 C C . ALA A 1 91 ? -0.321 -6.509 3.229 1.00 97.75 91 ALA A C 1
ATOM 649 O O . ALA A 1 91 ? -0.511 -7.229 4.208 1.00 97.75 91 ALA A O 1
ATOM 650 N N . VAL A 1 92 ? -1.295 -5.752 2.711 1.00 96.44 92 VAL A N 1
ATOM 651 C CA . VAL A 1 92 ? -2.664 -5.748 3.264 1.00 96.44 92 VAL A CA 1
ATOM 652 C C . VAL A 1 92 ? -3.471 -6.960 2.801 1.00 96.44 92 VAL A C 1
ATOM 654 O O . VAL A 1 92 ? -4.113 -7.622 3.614 1.00 96.44 92 VAL A O 1
ATOM 657 N N . THR A 1 93 ? -3.393 -7.323 1.519 1.00 97.62 93 THR A N 1
ATOM 658 C CA . THR A 1 93 ? -4.183 -8.441 0.978 1.00 97.62 93 THR A CA 1
ATOM 659 C C . THR A 1 93 ? -3.713 -9.802 1.504 1.00 97.62 93 THR A C 1
ATOM 661 O O . THR A 1 93 ? -4.536 -10.699 1.694 1.00 97.62 93 THR A O 1
ATOM 664 N N . SER A 1 94 ? -2.423 -9.950 1.839 1.00 96.56 94 SER A N 1
ATOM 665 C CA . SER A 1 94 ? -1.889 -11.138 2.531 1.00 96.56 94 SER A CA 1
ATOM 666 C C . SER A 1 94 ? -2.383 -11.291 3.975 1.00 96.56 94 SER A C 1
ATOM 668 O O . SER A 1 94 ? -2.391 -12.400 4.501 1.00 96.56 94 SER A O 1
ATOM 670 N N . ARG A 1 95 ? -2.848 -10.205 4.603 1.00 95.31 95 ARG A N 1
ATOM 671 C CA . ARG A 1 95 ? -3.491 -10.204 5.930 1.00 95.31 95 ARG A CA 1
ATOM 672 C C . ARG A 1 95 ? -5.004 -10.384 5.847 1.00 95.31 95 ARG A C 1
ATOM 674 O O . ARG A 1 95 ? -5.714 -10.073 6.797 1.00 95.31 95 ARG A O 1
ATOM 681 N N . GLU A 1 96 ? -5.491 -10.850 4.700 1.00 95.69 96 GLU A N 1
ATOM 682 C CA . GLU A 1 96 ? -6.912 -11.019 4.408 1.00 95.69 96 GLU A CA 1
ATOM 683 C C . GLU A 1 96 ? -7.721 -9.709 4.423 1.00 95.69 96 GLU A C 1
ATOM 685 O O . GLU A 1 96 ? -8.953 -9.731 4.447 1.00 95.69 96 GLU A O 1
ATOM 690 N N . GLU A 1 97 ? -7.054 -8.558 4.344 1.00 95.81 97 GLU A N 1
ATOM 691 C CA . GLU A 1 97 ? -7.724 -7.269 4.203 1.00 95.81 97 GLU A CA 1
ATOM 692 C C . GLU A 1 97 ? -8.134 -7.028 2.741 1.00 95.81 97 GLU A C 1
ATOM 694 O O . GLU A 1 97 ? -7.543 -7.572 1.805 1.00 95.81 97 GLU A O 1
ATOM 699 N N . ILE A 1 98 ? -9.169 -6.210 2.545 1.00 96.31 98 ILE A N 1
ATOM 700 C CA . ILE A 1 98 ? -9.647 -5.799 1.220 1.00 96.31 98 ILE A CA 1
ATOM 701 C C . ILE A 1 98 ? -9.018 -4.450 0.876 1.00 96.31 98 ILE A C 1
ATOM 703 O O . ILE A 1 98 ? -8.989 -3.543 1.711 1.00 96.31 98 ILE A O 1
ATOM 707 N N . CYS A 1 99 ? -8.556 -4.305 -0.362 1.00 96.38 99 CYS A N 1
ATOM 708 C CA . CYS A 1 99 ? -8.037 -3.049 -0.889 1.00 96.38 99 CYS A CA 1
ATOM 709 C C . CYS A 1 99 ? -8.828 -2.627 -2.132 1.00 96.38 99 CYS A C 1
ATOM 711 O O . CYS A 1 99 ? -9.362 -3.472 -2.847 1.00 96.38 99 CYS A O 1
ATOM 713 N N . ALA A 1 100 ? -8.897 -1.323 -2.386 1.00 96.81 100 ALA A N 1
ATOM 714 C CA . ALA A 1 100 ? -9.402 -0.779 -3.637 1.00 96.81 100 ALA A CA 1
ATOM 715 C C . ALA A 1 100 ? -8.304 0.053 -4.305 1.00 96.81 100 ALA A C 1
ATOM 717 O O . ALA A 1 100 ? -7.690 0.898 -3.651 1.00 96.81 100 ALA A O 1
ATOM 718 N N . LEU A 1 101 ? -8.078 -0.175 -5.593 1.00 96.88 101 LEU A N 1
ATOM 719 C CA . LEU A 1 101 ? -7.156 0.581 -6.423 1.00 96.88 101 LEU A CA 1
ATOM 720 C C . LEU A 1 101 ? -7.954 1.336 -7.478 1.00 96.88 101 LEU A C 1
ATOM 722 O O . LEU A 1 101 ? -8.685 0.748 -8.259 1.00 96.88 101 LEU A O 1
ATOM 726 N N . ILE A 1 102 ? -7.811 2.656 -7.483 1.00 96.62 102 ILE A N 1
ATOM 727 C CA . ILE A 1 102 ? -8.413 3.513 -8.499 1.00 96.62 102 ILE A CA 1
ATOM 728 C C . ILE A 1 102 ? -7.328 3.840 -9.519 1.00 96.62 102 ILE A C 1
ATOM 730 O O . ILE A 1 102 ? -6.476 4.692 -9.262 1.00 96.62 102 ILE A O 1
ATOM 734 N N . ASP A 1 103 ? -7.348 3.152 -10.656 1.00 94.94 103 ASP A N 1
ATOM 735 C CA . ASP A 1 103 ? -6.418 3.407 -11.753 1.00 94.94 103 ASP A CA 1
ATOM 736 C C . ASP A 1 103 ? -7.034 4.374 -12.769 1.00 94.94 103 ASP A C 1
ATOM 738 O O . ASP A 1 103 ? -7.908 4.027 -13.558 1.00 94.94 103 ASP A O 1
ATOM 742 N N . ALA A 1 104 ? -6.573 5.623 -12.741 1.00 93.38 104 ALA A N 1
ATOM 743 C CA . ALA A 1 104 ? -7.031 6.653 -13.668 1.00 93.38 104 ALA A CA 1
ATOM 744 C C . ALA A 1 104 ? -6.397 6.544 -15.069 1.00 93.38 104 ALA A C 1
ATOM 746 O O . ALA A 1 104 ? -6.824 7.248 -15.983 1.00 93.38 104 ALA A O 1
ATOM 747 N N . SER A 1 105 ? -5.357 5.721 -15.224 1.00 90.69 105 SER A N 1
ATOM 748 C CA . SER A 1 105 ? -4.534 5.628 -16.435 1.00 90.69 105 SER A CA 1
ATOM 749 C C . SER A 1 105 ? -4.648 4.299 -17.176 1.00 90.69 105 SER A C 1
ATOM 751 O O . SER A 1 105 ? -4.039 4.177 -18.235 1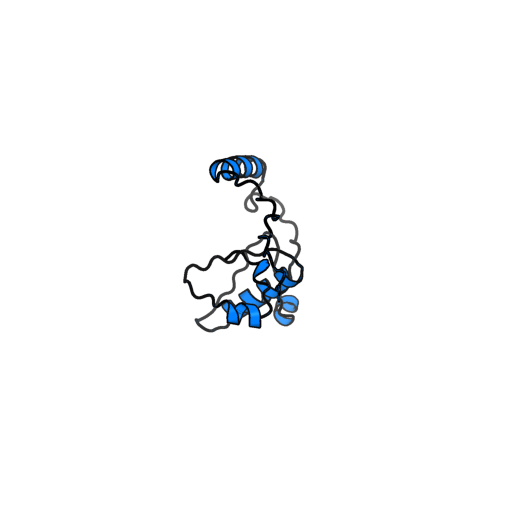.00 90.69 105 SER A O 1
ATOM 753 N N . ASP A 1 106 ? -5.405 3.336 -16.639 1.00 93.19 106 ASP A N 1
ATOM 754 C CA . ASP A 1 106 ? -5.503 1.965 -17.166 1.00 93.19 106 ASP A CA 1
ATOM 755 C C . ASP A 1 106 ? -4.109 1.344 -17.411 1.00 93.19 106 ASP A C 1
ATOM 757 O O . ASP A 1 106 ? -3.810 0.761 -18.452 1.00 93.19 106 ASP A O 1
ATOM 761 N N . ALA A 1 107 ? -3.200 1.576 -16.460 1.00 93.00 107 ALA A N 1
ATOM 762 C CA . ALA A 1 107 ? -1.784 1.225 -16.529 1.00 93.00 107 ALA A CA 1
ATOM 763 C C . ALA A 1 107 ? -1.432 -0.009 -15.685 1.00 93.00 107 ALA A C 1
ATOM 765 O O . ALA A 1 107 ? -0.291 -0.483 -15.701 1.00 93.00 107 ALA A O 1
ATOM 766 N N . LEU A 1 108 ? -2.380 -0.506 -14.901 1.00 95.12 108 LEU A N 1
ATOM 767 C CA . LEU A 1 108 ? -2.186 -1.649 -14.038 1.00 95.12 108 LEU A CA 1
ATOM 768 C C . LEU A 1 108 ? -2.114 -2.958 -14.825 1.00 95.12 108 LEU A C 1
ATOM 770 O O . LEU A 1 108 ? -3.044 -3.334 -15.530 1.00 95.12 108 LEU A O 1
ATOM 774 N N . ASP A 1 109 ? -1.027 -3.702 -14.626 1.00 95.62 109 ASP A N 1
ATOM 775 C CA . ASP A 1 109 ? -0.884 -5.061 -15.145 1.00 95.62 109 ASP A CA 1
ATOM 776 C C . ASP A 1 109 ? -1.190 -6.115 -14.056 1.00 95.62 109 ASP A C 1
ATOM 778 O O . ASP A 1 109 ? -0.423 -6.246 -13.090 1.00 95.62 109 ASP A O 1
ATOM 782 N N . PRO A 1 110 ? -2.261 -6.919 -14.217 1.00 96.44 110 PRO A N 1
ATOM 783 C CA . PRO A 1 110 ? -2.608 -8.016 -13.316 1.00 96.44 110 PRO A CA 1
ATOM 784 C C . PRO A 1 110 ? -1.500 -9.028 -13.048 1.00 96.44 110 PRO A C 1
ATOM 786 O O . PRO A 1 110 ? -1.372 -9.540 -11.929 1.00 96.44 110 PRO A O 1
ATOM 789 N N . HIS A 1 111 ? -0.699 -9.331 -14.070 1.00 97.19 111 HIS A N 1
ATOM 790 C CA . HIS A 1 111 ? 0.355 -10.330 -13.954 1.00 97.19 111 HIS A CA 1
ATOM 791 C C . HIS A 1 111 ? 1.481 -9.804 -13.065 1.00 97.19 111 HIS A C 1
ATOM 793 O O . HIS A 1 111 ? 1.893 -10.490 -12.129 1.00 97.19 111 HIS A O 1
ATOM 799 N N . SER A 1 112 ? 1.912 -8.561 -13.289 1.00 95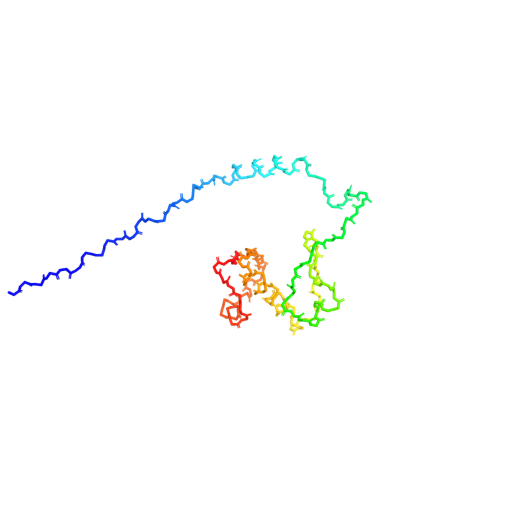.88 112 SER A N 1
ATOM 800 C CA . SER A 1 112 ? 2.891 -7.871 -12.447 1.00 95.88 112 SER A CA 1
ATOM 801 C C . SER A 1 112 ? 2.410 -7.712 -11.004 1.00 95.88 112 SER A C 1
ATOM 803 O O . SER A 1 112 ? 3.188 -7.942 -10.079 1.00 95.88 112 SER A O 1
ATOM 805 N N . ALA A 1 113 ? 1.133 -7.377 -10.784 1.00 97.56 113 ALA A N 1
ATOM 806 C CA . ALA A 1 113 ? 0.564 -7.282 -9.438 1.00 97.56 113 ALA A CA 1
ATOM 807 C C . ALA A 1 113 ? 0.611 -8.634 -8.700 1.00 97.56 113 ALA A C 1
ATOM 809 O O . ALA A 1 113 ? 1.080 -8.707 -7.563 1.00 97.56 113 ALA A O 1
ATOM 810 N N . THR A 1 114 ? 0.205 -9.716 -9.370 1.00 97.88 114 THR A N 1
ATOM 811 C CA . THR A 1 114 ? 0.266 -11.076 -8.807 1.00 97.88 114 THR A CA 1
ATOM 812 C C . THR A 1 114 ? 1.709 -11.496 -8.520 1.00 97.88 114 THR A C 1
ATOM 814 O O . THR A 1 114 ? 1.997 -12.033 -7.452 1.00 97.88 114 THR A O 1
ATOM 817 N N . ALA A 1 115 ? 2.643 -11.201 -9.432 1.00 97.81 115 ALA A N 1
ATOM 818 C CA . ALA A 1 115 ? 4.068 -11.475 -9.242 1.00 97.81 115 ALA A CA 1
ATOM 819 C C . ALA A 1 115 ? 4.672 -10.696 -8.058 1.00 97.81 115 ALA A C 1
ATOM 821 O O . ALA A 1 115 ? 5.584 -11.192 -7.399 1.00 97.81 115 ALA A O 1
ATOM 822 N N . ALA A 1 116 ? 4.137 -9.510 -7.751 1.00 97.06 116 ALA A N 1
ATOM 823 C CA . ALA A 1 116 ? 4.488 -8.728 -6.566 1.00 97.06 116 ALA A CA 1
ATOM 824 C C . ALA A 1 116 ? 3.840 -9.247 -5.262 1.00 97.06 116 ALA A C 1
ATOM 826 O O . ALA A 1 116 ? 4.096 -8.691 -4.195 1.00 97.06 116 ALA A O 1
ATOM 827 N N . GLY A 1 117 ? 3.023 -10.306 -5.323 1.00 97.81 117 GLY A N 1
ATOM 828 C CA . GLY A 1 117 ? 2.378 -10.926 -4.162 1.00 97.81 117 GLY A CA 1
ATOM 829 C C . GLY A 1 117 ? 0.999 -10.361 -3.818 1.00 97.81 117 GLY A C 1
ATOM 830 O O . GLY A 1 117 ? 0.482 -10.643 -2.737 1.00 97.81 117 GLY A O 1
ATOM 831 N N . VAL A 1 118 ? 0.391 -9.569 -4.705 1.00 98.44 118 VAL A N 1
ATOM 832 C CA . VAL A 1 118 ? -0.977 -9.077 -4.509 1.00 98.44 118 VAL A CA 1
ATOM 833 C C . VAL A 1 118 ? -1.975 -10.219 -4.682 1.00 98.44 118 VAL A C 1
ATOM 835 O O . VAL A 1 118 ? -1.985 -10.893 -5.712 1.00 98.44 118 VAL A O 1
ATOM 838 N N . ASN A 1 119 ? -2.868 -10.397 -3.706 1.00 98.00 119 ASN A N 1
ATOM 839 C CA . ASN A 1 119 ? -4.022 -11.273 -3.879 1.00 98.00 119 ASN A CA 1
ATOM 840 C C . ASN A 1 119 ? -5.153 -10.517 -4.599 1.00 98.00 119 ASN A C 1
ATOM 842 O O . ASN A 1 119 ? -5.867 -9.719 -3.987 1.00 98.00 119 ASN A O 1
ATOM 846 N N . LEU A 1 120 ? -5.315 -10.795 -5.897 1.00 97.62 120 LEU A N 1
ATOM 847 C CA . LEU A 1 120 ? -6.305 -10.140 -6.759 1.00 97.62 120 LEU A CA 1
ATOM 848 C C . LEU A 1 120 ? -7.761 -10.416 -6.354 1.00 97.62 120 LEU A C 1
ATOM 850 O O . LEU A 1 120 ? -8.616 -9.574 -6.597 1.00 97.62 120 LEU A O 1
ATOM 854 N N . GLU A 1 121 ? -8.063 -11.529 -5.678 1.00 97.44 121 GLU A N 1
ATOM 855 C CA . GLU A 1 121 ? -9.429 -11.810 -5.193 1.00 97.44 121 GLU A CA 1
ATOM 856 C C . GLU A 1 121 ? -9.885 -10.820 -4.108 1.00 97.44 121 GLU A C 1
ATOM 858 O O . GLU A 1 121 ? -11.076 -10.702 -3.819 1.00 97.44 121 GLU A O 1
ATOM 863 N N . ARG A 1 122 ? -8.932 -10.104 -3.498 1.00 97.50 122 ARG A N 1
ATOM 864 C CA . ARG A 1 122 ? -9.155 -9.113 -2.436 1.00 97.50 122 ARG A CA 1
ATOM 865 C C . ARG A 1 122 ? -8.894 -7.677 -2.893 1.00 97.50 122 ARG A C 1
ATOM 867 O O . ARG A 1 122 ? -8.922 -6.765 -2.063 1.00 97.50 122 ARG A O 1
ATOM 874 N N . LEU 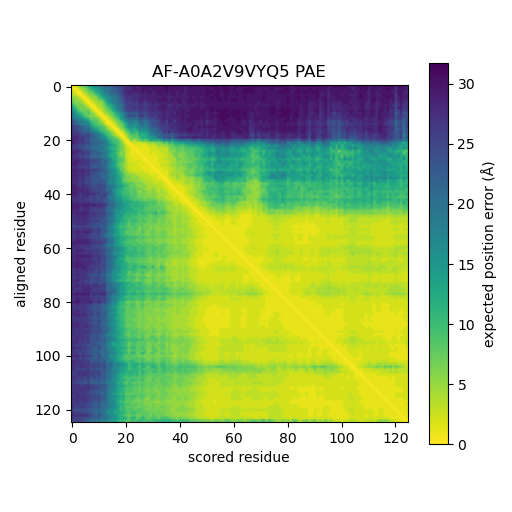A 1 123 ? -8.639 -7.477 -4.185 1.00 97.56 123 LEU A N 1
ATOM 875 C CA . LEU A 1 123 ? -8.414 -6.170 -4.784 1.00 97.56 123 LEU A CA 1
ATOM 876 C C . LEU A 1 123 ? -9.617 -5.780 -5.649 1.00 97.56 123 LEU A C 1
ATOM 878 O O . LEU A 1 123 ? -9.898 -6.409 -6.664 1.00 97.56 123 LEU A O 1
ATOM 882 N N . LEU A 1 124 ? -10.316 -4.719 -5.249 1.00 96.62 124 LEU A N 1
ATOM 883 C CA . LEU A 1 124 ? -11.258 -4.022 -6.120 1.00 96.62 124 LEU A CA 1
ATOM 884 C C . LEU A 1 124 ? -10.462 -3.063 -7.012 1.00 96.62 124 LEU A C 1
ATOM 886 O O . LEU A 1 124 ? -9.761 -2.205 -6.483 1.00 96.62 124 LEU A O 1
ATOM 890 N N . TRP A 1 125 ? -10.566 -3.190 -8.328 1.00 90.06 125 TRP A N 1
ATOM 891 C CA . TRP A 1 125 ? -9.826 -2.367 -9.288 1.00 90.06 125 TRP A CA 1
ATOM 892 C C . TRP A 1 125 ? -10.641 -2.060 -10.544 1.00 90.06 125 TRP A C 1
ATOM 894 O O . TRP A 1 125 ? -11.582 -2.839 -10.836 1.00 90.06 125 TRP A O 1
#

Foldseek 3Di:
DDDDDDDP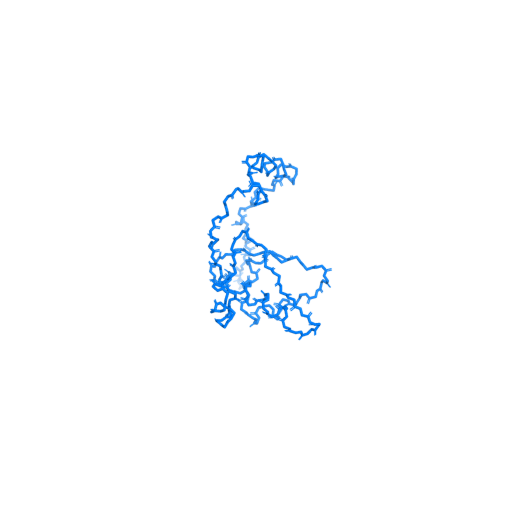DDPPPDPPPPPDPPVNVVVVVCVVCPPDDDPVRDPDDDFADAFALLDVVVCVVPVHHGPPDDDDDDDDPPPCSVVSVLSSQLRQVVVVAAEEDDDPPPPDDPVVSVVSRHDVVRYHD

Secondary structure (DSSP, 8-state):
-------------S-------HHHHHHHHHHHHTTPPPGGG-SS-PPPPEE--S-HHHHHHHSSEETTS------STTSSHHHHHHHHHHHHHTTT--EE---SSS---HHHHHHTT--GGGEE-

Solvent-accessible surface area (backbone atoms only — not comparable to full-atom values): 8161 Å² total; per-residue (Å²): 140,86,86,79,88,79,86,81,77,77,86,86,78,72,82,75,75,77,82,68,52,69,68,56,53,53,52,53,50,53,59,63,52,72,80,58,80,55,84,89,73,52,94,70,80,75,84,60,59,57,41,63,39,63,40,70,71,59,24,71,74,61,70,27,44,50,53,101,56,90,82,86,80,86,76,62,91,91,68,47,55,68,56,52,52,42,28,24,49,12,45,39,27,72,69,75,36,77,47,77,52,86,70,91,73,80,74,82,52,70,66,60,41,43,74,57,52,31,45,65,97,36,48,47,113

Sequence (125 aa):
MSSPLLHVEAISHFPLVARSSSAKLLKEFSQTLAGLTPASRLEVRPAPETASSGIAQIDALTGGLPRGCLTEVCGPESSGRTTVMLAAIAAVTSREEICALIDASDALDPHSATAAGVNLERLLW

Radius of gyration: 21.35 Å; Cα contacts (8 Å, |Δi|>4): 101; chains: 1; bounding box: 43×71×44 Å

Mean predicted aligned error: 10.68 Å

pLDDT: mean 85.24, std 19.51, range [34.25, 98.44]